Protein AF-A0A3S9N0N2-F1 (afdb_monomer_lite)

Structure (mmCIF, N/CA/C/O backbone):
data_AF-A0A3S9N0N2-F1
#
_entry.id   AF-A0A3S9N0N2-F1
#
loop_
_atom_site.group_PDB
_atom_site.id
_atom_site.type_symbol
_atom_site.label_atom_id
_atom_site.label_alt_id
_atom_site.label_comp_id
_atom_site.label_asym_id
_atom_site.label_entity_id
_atom_site.label_seq_id
_atom_site.pdbx_PDB_ins_code
_atom_site.Cartn_x
_atom_site.Cartn_y
_atom_site.Cartn_z
_atom_site.occupancy
_atom_site.B_iso_or_equiv
_atom_site.auth_seq_id
_atom_site.auth_comp_id
_atom_site.auth_asym_id
_atom_site.auth_atom_id
_atom_site.pdbx_PDB_model_num
ATOM 1 N N . MET A 1 1 ? -62.678 -12.961 3.824 1.00 51.50 1 MET A N 1
ATOM 2 C CA . MET A 1 1 ? -61.363 -13.609 3.576 1.00 51.50 1 MET A CA 1
ATOM 3 C C . MET A 1 1 ? -60.816 -13.358 2.156 1.00 51.50 1 MET A C 1
ATOM 5 O O . MET A 1 1 ? -60.332 -14.282 1.518 1.00 51.50 1 MET A O 1
ATOM 9 N N . LYS A 1 2 ? -60.869 -12.124 1.627 1.00 45.88 2 LYS A N 1
ATOM 10 C CA . LYS A 1 2 ? -60.278 -11.791 0.307 1.00 45.88 2 LYS A CA 1
ATOM 11 C C . LYS A 1 2 ? -59.250 -10.655 0.350 1.00 45.88 2 LYS A C 1
ATOM 13 O O . LYS A 1 2 ? -58.419 -10.588 -0.538 1.00 45.88 2 LYS A O 1
ATOM 18 N N . GLN A 1 3 ? -59.245 -9.834 1.404 1.00 47.69 3 GLN A N 1
ATOM 19 C CA . GLN A 1 3 ? -58.312 -8.705 1.526 1.00 47.69 3 GLN A CA 1
ATOM 20 C C . GLN A 1 3 ? -56.981 -9.045 2.214 1.00 47.69 3 GLN A C 1
ATOM 22 O O . GLN A 1 3 ? -56.010 -8.317 2.063 1.00 47.69 3 GLN A O 1
ATOM 27 N N . PHE A 1 4 ? -56.892 -10.189 2.900 1.00 46.22 4 PHE A N 1
ATOM 28 C CA . PHE A 1 4 ? -55.659 -10.613 3.579 1.00 46.22 4 PHE A CA 1
ATOM 29 C C . PHE A 1 4 ? -54.585 -11.163 2.624 1.00 46.22 4 PHE A C 1
ATOM 31 O O . PHE A 1 4 ? -53.412 -11.200 2.975 1.00 46.22 4 PHE A O 1
ATOM 38 N N . LYS A 1 5 ? -54.969 -11.582 1.408 1.00 46.25 5 LYS A N 1
ATOM 39 C CA . LYS A 1 5 ? -54.029 -12.144 0.424 1.00 46.25 5 LYS A CA 1
ATOM 40 C C . LYS A 1 5 ? -53.262 -11.076 -0.357 1.00 46.25 5 LYS A C 1
ATOM 42 O O . LYS A 1 5 ? -52.164 -11.356 -0.811 1.00 46.25 5 LYS A O 1
ATOM 47 N N . THR A 1 6 ? -53.802 -9.865 -0.479 1.00 50.53 6 THR A N 1
ATOM 48 C CA . THR A 1 6 ? -53.180 -8.803 -1.284 1.00 50.53 6 THR A CA 1
ATOM 49 C C . THR A 1 6 ? -52.078 -8.056 -0.526 1.00 50.53 6 THR A C 1
ATOM 51 O O . THR A 1 6 ? -51.135 -7.573 -1.139 1.00 50.53 6 THR A O 1
ATOM 54 N N . ILE A 1 7 ? -52.148 -8.003 0.810 1.00 49.84 7 ILE A N 1
ATOM 55 C CA . ILE A 1 7 ? -51.160 -7.288 1.640 1.00 49.84 7 ILE A CA 1
ATOM 56 C C . ILE A 1 7 ? -49.857 -8.099 1.784 1.00 49.84 7 ILE A C 1
ATOM 58 O O . ILE A 1 7 ? -48.772 -7.525 1.824 1.00 49.84 7 ILE A O 1
ATOM 62 N N . LEU A 1 8 ? -49.935 -9.435 1.770 1.00 45.34 8 LEU A N 1
ATOM 63 C CA . LEU A 1 8 ? -48.761 -10.306 1.905 1.00 45.34 8 LEU A CA 1
ATOM 64 C C . LEU A 1 8 ? -47.835 -10.262 0.672 1.00 45.34 8 LEU A C 1
ATOM 66 O O . LEU A 1 8 ? -46.626 -10.427 0.798 1.00 45.34 8 LEU A O 1
ATOM 70 N N . SER A 1 9 ? -48.381 -9.984 -0.515 1.00 48.16 9 SER A N 1
ATOM 71 C CA . SER A 1 9 ? -47.609 -9.913 -1.763 1.00 48.16 9 SER A CA 1
ATOM 72 C C . SER A 1 9 ? -46.782 -8.629 -1.904 1.00 48.16 9 SER A C 1
ATOM 74 O O . SER A 1 9 ? -45.783 -8.631 -2.615 1.00 48.16 9 SER A O 1
ATOM 76 N N . ILE A 1 10 ? -47.158 -7.547 -1.212 1.00 49.22 10 ILE A N 1
ATOM 77 C CA . ILE A 1 10 ? -46.449 -6.256 -1.283 1.00 49.22 10 ILE A CA 1
ATOM 78 C C . ILE A 1 10 ? -45.216 -6.247 -0.362 1.00 49.22 10 ILE A C 1
ATOM 80 O O . ILE A 1 10 ? -44.211 -5.623 -0.685 1.00 49.22 10 ILE A O 1
ATOM 84 N N . ILE A 1 11 ? -45.239 -7.004 0.741 1.00 48.78 11 ILE A N 1
ATOM 85 C CA . ILE A 1 11 ? -44.112 -7.079 1.688 1.00 48.78 11 ILE A CA 1
ATOM 86 C C . ILE A 1 11 ? -42.951 -7.924 1.128 1.00 48.78 11 ILE A C 1
ATOM 88 O O . ILE A 1 11 ? -41.790 -7.625 1.389 1.00 48.78 11 ILE A O 1
ATOM 92 N N . ILE A 1 12 ? -43.233 -8.930 0.293 1.00 49.41 12 ILE A N 1
ATOM 93 C CA . ILE A 1 12 ? -42.196 -9.796 -0.301 1.00 49.41 12 ILE A CA 1
ATOM 94 C C . ILE A 1 12 ? -41.454 -9.090 -1.453 1.00 49.41 12 ILE A C 1
ATOM 96 O O . ILE A 1 12 ? -40.263 -9.319 -1.644 1.00 49.41 12 ILE A O 1
ATOM 100 N N . ALA A 1 13 ? -42.105 -8.168 -2.169 1.00 47.50 13 ALA A N 1
ATOM 101 C CA . ALA A 1 13 ? -41.458 -7.378 -3.222 1.00 47.50 13 ALA A CA 1
ATOM 102 C C . ALA A 1 13 ? -40.517 -6.282 -2.676 1.00 47.50 13 ALA A C 1
ATOM 104 O O . ALA A 1 13 ? -39.614 -5.844 -3.383 1.00 47.50 13 ALA A O 1
ATOM 105 N N . ALA A 1 14 ? -40.688 -5.865 -1.416 1.00 46.81 14 ALA A N 1
ATOM 106 C CA . ALA A 1 14 ? -39.824 -4.870 -0.775 1.00 46.81 14 ALA A CA 1
ATOM 107 C C . ALA A 1 14 ? -38.505 -5.458 -0.229 1.00 46.81 14 ALA A C 1
ATOM 109 O O . ALA A 1 14 ? -37.566 -4.710 0.022 1.00 46.81 14 ALA A O 1
ATOM 110 N N . LEU A 1 15 ? -38.411 -6.785 -0.072 1.00 49.88 15 LEU A N 1
ATOM 111 C CA . LEU A 1 15 ? -37.213 -7.469 0.439 1.00 49.88 15 LEU A CA 1
ATOM 112 C C . LEU A 1 15 ? -36.212 -7.870 -0.658 1.00 49.88 15 LEU A C 1
ATOM 114 O O . LEU A 1 15 ? -35.109 -8.301 -0.343 1.00 49.88 15 LEU A O 1
ATOM 118 N N . ALA A 1 16 ? -36.566 -7.720 -1.938 1.00 48.06 16 ALA A N 1
ATOM 119 C CA . ALA A 1 16 ? -35.717 -8.132 -3.060 1.00 48.06 16 ALA A CA 1
ATOM 120 C C . ALA A 1 16 ? -34.780 -7.026 -3.593 1.00 48.06 16 ALA A C 1
ATOM 122 O O . ALA A 1 16 ? -34.049 -7.264 -4.548 1.00 48.06 16 ALA A O 1
ATOM 123 N N . LEU A 1 17 ? -34.792 -5.820 -3.007 1.00 45.78 17 LEU A N 1
ATOM 124 C CA . LEU A 1 17 ? -34.018 -4.669 -3.505 1.00 45.78 17 LEU A CA 1
ATOM 125 C C . LEU A 1 17 ? -32.763 -4.332 -2.686 1.00 45.78 17 LEU A C 1
ATOM 127 O O . LEU A 1 17 ? -32.103 -3.341 -2.979 1.00 45.78 17 LEU A O 1
ATOM 131 N N . THR A 1 18 ? -32.378 -5.152 -1.707 1.00 49.84 18 THR A N 1
ATOM 132 C CA . THR A 1 18 ? -31.094 -4.994 -1.001 1.00 49.84 18 THR A CA 1
ATOM 133 C C . THR A 1 18 ? -30.046 -5.968 -1.535 1.00 49.84 18 THR A C 1
ATOM 135 O O . THR A 1 18 ? -29.371 -6.644 -0.765 1.00 49.84 18 THR A O 1
ATOM 138 N N . SER A 1 19 ? -29.903 -6.066 -2.858 1.00 42.06 19 SER A N 1
ATOM 139 C CA . SER A 1 19 ? -28.628 -6.505 -3.430 1.00 42.06 19 SER A CA 1
ATOM 140 C C . SER A 1 19 ? -27.698 -5.298 -3.364 1.00 42.06 19 SER A C 1
ATOM 142 O O . SER A 1 19 ? -27.560 -4.562 -4.338 1.00 42.06 19 SER A O 1
ATOM 144 N N . CYS A 1 20 ? -27.163 -5.016 -2.172 1.00 55.50 20 CYS A N 1
ATOM 145 C CA . CYS A 1 20 ? -26.032 -4.105 -2.055 1.00 55.50 20 CYS A CA 1
ATOM 146 C C . CYS A 1 20 ? -24.902 -4.705 -2.889 1.00 55.50 20 CYS A C 1
ATOM 148 O O . CYS A 1 20 ? -24.467 -5.825 -2.635 1.00 55.50 20 CYS A O 1
ATOM 150 N N . ASP A 1 21 ? -2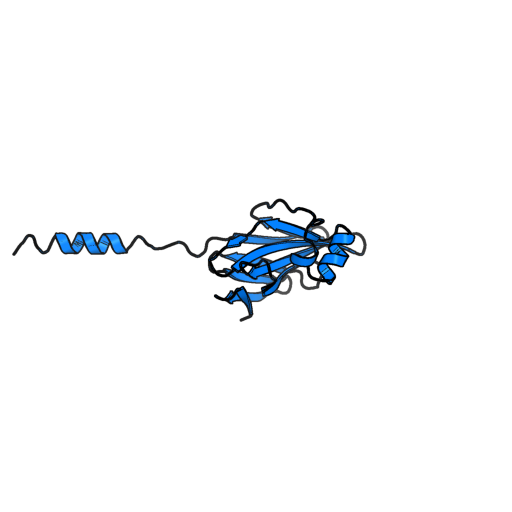4.511 -3.973 -3.923 1.00 53.09 21 ASP A N 1
ATOM 151 C CA . ASP A 1 21 ? -23.412 -4.283 -4.825 1.00 53.09 21 ASP A CA 1
ATOM 152 C C . ASP A 1 21 ? -22.100 -4.162 -4.026 1.00 53.09 21 ASP A C 1
ATOM 154 O O . ASP A 1 21 ? -21.475 -3.101 -3.960 1.00 53.09 21 ASP A O 1
ATOM 158 N N . ASN A 1 22 ? -21.768 -5.218 -3.280 1.00 56.78 22 ASN A N 1
ATOM 159 C CA . ASN A 1 22 ? -20.636 -5.266 -2.350 1.00 56.78 22 ASN A CA 1
ATOM 160 C C . ASN A 1 22 ? -19.271 -5.397 -3.061 1.00 56.78 22 ASN A C 1
ATOM 162 O O . ASN A 1 22 ? -18.227 -5.258 -2.423 1.00 56.78 22 ASN A O 1
ATOM 166 N N . ASP A 1 23 ? -19.265 -5.527 -4.390 1.00 70.44 23 ASP A N 1
ATOM 167 C CA . ASP A 1 23 ? -18.060 -5.669 -5.220 1.00 70.44 23 ASP A CA 1
ATOM 168 C C . ASP A 1 23 ? -17.490 -4.331 -5.720 1.00 70.44 23 ASP A C 1
ATOM 170 O O . ASP A 1 23 ? -16.689 -4.269 -6.661 1.00 70.44 23 ASP A O 1
ATOM 174 N N . ARG A 1 24 ? -17.873 -3.208 -5.105 1.00 91.19 24 ARG A N 1
ATOM 175 C CA . ARG A 1 24 ? -17.352 -1.902 -5.512 1.00 91.19 24 ARG A CA 1
ATOM 176 C C . ARG A 1 24 ? -15.837 -1.835 -5.282 1.00 91.19 24 ARG A C 1
ATOM 178 O O . ARG A 1 24 ? -15.350 -1.888 -4.156 1.00 91.19 24 ARG A O 1
ATOM 185 N N . VAL A 1 25 ? -15.085 -1.587 -6.351 1.00 94.50 25 VAL A N 1
ATOM 186 C CA . VAL A 1 25 ? -13.635 -1.347 -6.279 1.00 94.50 25 VAL A CA 1
ATOM 187 C C . VAL A 1 25 ? -13.341 -0.039 -5.532 1.00 94.50 25 VAL A C 1
ATOM 189 O O . VAL A 1 25 ? -13.818 1.034 -5.916 1.00 94.50 25 VAL A O 1
ATOM 192 N N . LEU A 1 26 ? -12.536 -0.124 -4.470 1.00 94.94 26 LEU A N 1
ATOM 193 C CA . LEU A 1 26 ? -12.037 1.022 -3.704 1.00 94.94 26 LEU A CA 1
ATOM 194 C C . LEU A 1 26 ? -10.751 1.588 -4.306 1.00 94.94 26 LEU A C 1
ATOM 196 O O . LEU A 1 26 ? -10.581 2.806 -4.370 1.00 94.94 26 LEU A O 1
ATOM 200 N N . PHE A 1 27 ? -9.844 0.707 -4.726 1.00 96.75 27 PHE A N 1
ATOM 201 C CA . PHE A 1 27 ? -8.587 1.087 -5.358 1.00 96.75 27 PHE A CA 1
ATOM 202 C C . PHE A 1 27 ? -8.054 -0.059 -6.212 1.00 96.75 27 PHE A C 1
ATOM 204 O O . PHE A 1 27 ? -8.160 -1.223 -5.832 1.00 96.75 27 PHE A O 1
ATOM 211 N N . LYS A 1 28 ? -7.463 0.262 -7.358 1.00 96.44 28 LYS A N 1
ATOM 212 C CA . LYS A 1 28 ? -6.858 -0.718 -8.256 1.00 96.44 28 LYS A CA 1
ATOM 213 C C . LYS A 1 28 ? -5.579 -0.166 -8.860 1.00 96.44 28 LYS A C 1
ATOM 215 O O . LYS A 1 28 ? -5.547 0.997 -9.260 1.00 96.44 28 LYS A O 1
ATOM 220 N N . THR A 1 29 ? -4.571 -1.018 -8.987 1.00 95.81 29 THR A N 1
ATOM 221 C CA . THR A 1 29 ? -3.403 -0.790 -9.834 1.00 95.81 29 THR A CA 1
ATOM 222 C C . THR A 1 29 ? -3.431 -1.709 -11.055 1.00 95.81 29 THR A C 1
ATOM 224 O O . THR A 1 29 ? -4.044 -2.775 -11.031 1.00 95.81 29 THR A O 1
ATOM 227 N N . ASN A 1 30 ? -2.796 -1.285 -12.144 1.00 94.00 30 ASN A N 1
ATOM 228 C CA . ASN A 1 30 ? -2.523 -2.107 -13.319 1.00 94.00 30 ASN A CA 1
ATOM 229 C C . ASN A 1 30 ? -1.040 -1.982 -13.672 1.00 94.00 30 ASN A C 1
ATOM 231 O O . ASN A 1 30 ? -0.429 -0.945 -13.409 1.00 94.00 30 ASN A O 1
ATOM 235 N N . LEU A 1 31 ? -0.486 -3.029 -14.278 1.00 91.50 31 LEU A N 1
ATOM 236 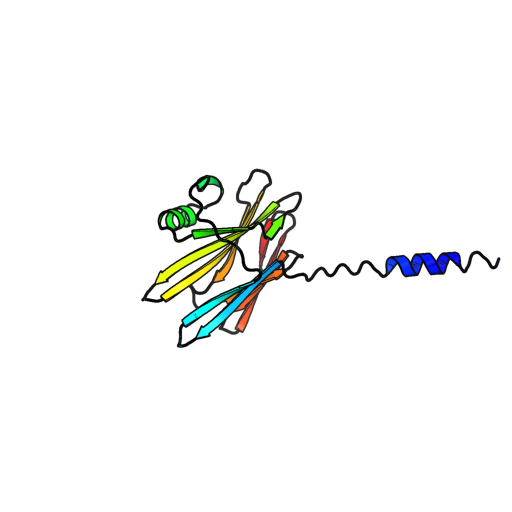C CA . LEU A 1 31 ? 0.855 -3.002 -14.849 1.00 91.50 31 LEU A CA 1
ATOM 237 C C . LEU A 1 31 ? 0.768 -2.600 -16.320 1.00 91.50 31 LEU A C 1
ATOM 239 O O . LEU A 1 31 ? -0.058 -3.126 -17.066 1.00 91.50 31 LEU A O 1
ATOM 243 N N . GLU A 1 32 ? 1.631 -1.681 -16.729 1.00 87.31 32 GLU A N 1
ATOM 244 C CA . GLU A 1 32 ? 1.813 -1.292 -18.124 1.00 87.31 32 GLU A CA 1
ATOM 245 C C . GLU A 1 32 ? 3.273 -1.509 -18.507 1.00 87.31 32 GLU A C 1
ATOM 247 O O . GLU A 1 32 ? 4.163 -0.797 -18.037 1.00 87.31 32 GLU A O 1
ATOM 252 N N . THR A 1 33 ? 3.523 -2.497 -19.362 1.00 80.12 33 THR A N 1
ATOM 253 C CA . THR A 1 33 ? 4.870 -2.813 -19.838 1.00 80.12 33 THR A CA 1
ATOM 254 C C . THR A 1 33 ? 5.109 -2.129 -21.181 1.00 80.12 33 THR A C 1
ATOM 256 O O . THR A 1 33 ? 4.490 -2.490 -22.179 1.00 80.12 33 THR A O 1
ATOM 259 N N . ASN A 1 34 ? 6.029 -1.163 -21.223 1.00 77.00 34 ASN A N 1
ATOM 260 C CA . ASN A 1 34 ? 6.505 -0.532 -22.459 1.00 77.00 34 ASN A CA 1
ATOM 261 C C . ASN A 1 34 ? 8.032 -0.630 -22.521 1.00 77.00 34 ASN A C 1
ATOM 263 O O . ASN A 1 34 ? 8.705 -0.281 -21.554 1.00 77.00 34 ASN A O 1
ATOM 267 N N . ASP A 1 35 ? 8.585 -1.100 -23.643 1.00 67.44 35 ASP A N 1
ATOM 268 C CA . ASP A 1 35 ? 10.034 -1.145 -23.909 1.00 67.44 35 ASP A CA 1
ATOM 269 C C . ASP A 1 35 ? 10.881 -1.717 -22.747 1.00 67.44 35 ASP A C 1
ATOM 271 O O . ASP A 1 35 ? 11.892 -1.138 -22.353 1.00 67.44 35 ASP A O 1
ATOM 275 N N . GLN A 1 36 ? 10.456 -2.857 -22.179 1.00 63.56 36 GLN A N 1
ATOM 276 C CA . GLN A 1 36 ? 11.084 -3.533 -21.022 1.00 63.56 36 GLN A CA 1
ATOM 277 C C . GLN A 1 36 ? 11.001 -2.778 -19.681 1.00 63.56 36 GLN A C 1
ATOM 279 O O . GLN A 1 36 ? 11.689 -3.136 -18.726 1.00 63.56 36 GLN A O 1
ATOM 284 N N . LYS A 1 37 ? 10.153 -1.752 -19.574 1.00 72.56 37 LYS A N 1
ATOM 285 C CA . LYS A 1 37 ? 9.859 -1.060 -18.315 1.00 72.56 37 LYS A CA 1
ATOM 286 C C . LYS A 1 37 ? 8.422 -1.347 -17.896 1.00 72.56 37 LYS A C 1
ATOM 288 O O . LYS A 1 37 ? 7.491 -0.980 -18.611 1.00 72.56 37 LYS A O 1
ATOM 293 N N . THR A 1 38 ? 8.254 -1.972 -16.735 1.00 79.44 38 THR A N 1
ATOM 294 C CA . THR A 1 38 ? 6.943 -2.157 -16.103 1.00 79.44 38 THR A CA 1
ATOM 295 C C . THR A 1 38 ? 6.623 -0.928 -15.252 1.00 79.44 38 THR A C 1
ATOM 297 O O . THR A 1 38 ? 7.258 -0.677 -14.227 1.00 79.44 38 THR A O 1
ATOM 300 N N . ASN A 1 39 ? 5.638 -0.150 -15.695 1.00 82.44 39 ASN A N 1
ATOM 301 C CA . ASN A 1 39 ? 5.047 0.956 -14.946 1.00 82.44 39 ASN A CA 1
ATOM 302 C C . ASN A 1 39 ? 3.783 0.497 -14.210 1.00 82.44 39 ASN A C 1
ATOM 304 O O . ASN A 1 39 ? 3.170 -0.503 -14.580 1.00 82.44 39 ASN A O 1
ATOM 308 N N . ILE A 1 40 ? 3.368 1.260 -13.195 1.00 87.00 40 ILE A N 1
ATOM 309 C CA . ILE A 1 40 ? 2.064 1.093 -12.544 1.00 87.00 40 ILE A CA 1
ATOM 310 C C . ILE A 1 40 ? 1.161 2.285 -12.862 1.00 87.00 40 ILE A C 1
ATOM 312 O O . ILE A 1 40 ? 1.532 3.434 -12.618 1.00 87.00 40 ILE A O 1
ATOM 316 N N . THR A 1 41 ? -0.057 2.002 -13.322 1.00 90.69 41 THR A N 1
ATOM 317 C CA . THR A 1 41 ? -1.173 2.958 -13.333 1.00 90.69 41 THR A CA 1
ATOM 318 C C . THR A 1 41 ? -2.193 2.594 -12.265 1.00 90.69 41 THR A C 1
ATOM 320 O O . THR A 1 41 ? -2.250 1.452 -11.812 1.00 90.69 41 THR A O 1
ATOM 323 N N . TYR A 1 42 ? -2.983 3.563 -11.799 1.00 91.75 42 TYR A N 1
ATOM 324 C CA . TYR A 1 42 ? -3.922 3.336 -10.701 1.00 91.75 42 TYR A CA 1
ATOM 325 C C . TYR A 1 42 ? -5.214 4.144 -10.816 1.00 91.75 42 TYR A C 1
ATOM 327 O O . TYR A 1 42 ? -5.263 5.194 -11.456 1.00 91.75 42 TYR A O 1
ATOM 335 N N . SER A 1 43 ? -6.270 3.633 -10.182 1.00 90.50 43 SER A N 1
ATOM 336 C CA . SER A 1 43 ? -7.602 4.239 -10.140 1.00 90.50 43 SER A CA 1
ATOM 337 C C . SER A 1 43 ? -8.285 3.998 -8.781 1.00 90.50 43 SER A C 1
ATOM 339 O O . SER A 1 43 ? -8.174 2.892 -8.246 1.00 90.50 43 SER A O 1
ATOM 341 N N . PRO A 1 44 ? -9.030 4.979 -8.232 1.00 88.12 44 PRO A N 1
ATOM 342 C CA . PRO A 1 44 ? -9.150 6.353 -8.726 1.00 88.12 44 PRO A CA 1
ATOM 343 C C . PRO A 1 44 ? -7.817 7.110 -8.634 1.00 88.12 44 PRO A C 1
ATOM 345 O O . PRO A 1 44 ? -6.907 6.700 -7.916 1.00 88.12 44 PRO A O 1
ATOM 348 N N . ASN A 1 45 ? -7.699 8.222 -9.363 1.00 83.56 45 ASN A N 1
ATOM 349 C CA . ASN A 1 45 ? -6.532 9.089 -9.229 1.00 83.56 45 ASN A CA 1
ATOM 350 C C . ASN A 1 45 ? -6.526 9.707 -7.820 1.00 83.56 45 ASN A C 1
ATOM 352 O O . ASN A 1 45 ? -7.476 10.394 -7.438 1.00 83.56 45 ASN A O 1
ATOM 356 N N . LEU A 1 46 ? -5.484 9.423 -7.039 1.00 81.69 46 LEU A N 1
ATOM 357 C CA . LEU A 1 46 ? -5.320 9.908 -5.674 1.00 81.69 46 LEU A CA 1
ATOM 358 C C . LEU A 1 46 ? -4.197 10.937 -5.622 1.00 81.69 46 LEU A C 1
ATOM 360 O O . LEU A 1 46 ? -3.128 10.732 -6.189 1.00 81.69 46 LEU A O 1
ATOM 364 N N . ASN A 1 47 ? -4.420 12.011 -4.868 1.00 80.94 47 ASN A N 1
ATOM 365 C CA . ASN A 1 47 ? -3.347 12.927 -4.515 1.00 80.94 47 ASN A CA 1
ATOM 366 C C . ASN A 1 47 ? -2.500 12.290 -3.412 1.00 80.94 47 ASN A C 1
ATOM 368 O O . ASN A 1 47 ? -3.020 11.920 -2.356 1.00 80.94 47 ASN A O 1
ATOM 372 N N . PHE A 1 48 ? -1.202 12.167 -3.673 1.00 81.62 48 PHE A N 1
ATOM 373 C CA . PHE A 1 48 ? -0.224 11.693 -2.706 1.00 81.62 48 PHE A CA 1
ATOM 374 C C . PHE A 1 48 ? 0.535 12.883 -2.124 1.00 81.62 48 PHE A C 1
ATOM 376 O O . PHE A 1 48 ? 1.068 13.714 -2.857 1.00 81.62 48 PHE A O 1
ATOM 383 N N . GLU A 1 49 ? 0.585 12.958 -0.798 1.00 82.62 49 GLU A N 1
ATOM 384 C CA . GLU A 1 49 ? 1.249 14.035 -0.065 1.00 82.62 49 GLU A CA 1
ATOM 385 C C . GLU A 1 49 ? 2.482 13.497 0.663 1.00 82.62 49 GLU A C 1
ATOM 387 O O . GLU A 1 49 ? 2.427 12.446 1.311 1.00 82.62 49 GLU A O 1
ATOM 392 N N . PHE A 1 50 ? 3.594 14.231 0.598 1.00 72.50 50 PHE A N 1
ATOM 393 C CA . PHE A 1 50 ? 4.775 13.918 1.398 1.00 72.50 50 PHE A CA 1
ATOM 394 C C . PHE A 1 50 ? 4.473 14.108 2.884 1.00 72.50 50 PHE A C 1
ATOM 396 O O . PHE A 1 50 ? 3.983 15.152 3.314 1.00 72.50 50 PHE A O 1
ATOM 403 N N . VAL A 1 51 ? 4.773 13.087 3.684 1.00 64.94 51 VAL A N 1
ATOM 404 C CA . VAL A 1 51 ? 4.526 13.118 5.128 1.00 64.94 51 VAL A CA 1
ATOM 405 C C . VAL A 1 51 ? 5.769 13.651 5.830 1.00 64.94 51 VAL A C 1
ATOM 407 O O . VAL A 1 51 ? 6.703 12.899 6.090 1.00 64.94 51 VAL A O 1
ATOM 410 N N . VAL A 1 52 ? 5.775 14.949 6.135 1.00 59.72 52 VAL A N 1
ATOM 411 C CA . VAL A 1 52 ? 6.815 15.579 6.971 1.00 59.72 52 VAL A CA 1
ATOM 412 C C . VAL A 1 52 ? 6.350 15.654 8.431 1.00 59.72 52 VAL A C 1
ATOM 414 O O . VAL A 1 52 ? 7.069 15.235 9.336 1.00 59.72 52 VAL A O 1
ATOM 417 N N . ASP A 1 53 ? 5.106 16.083 8.661 1.00 53.09 53 ASP A N 1
ATOM 418 C CA . ASP A 1 53 ? 4.512 16.174 9.998 1.00 53.09 53 ASP A CA 1
ATOM 419 C C . ASP A 1 53 ? 3.856 14.854 10.437 1.00 53.09 53 ASP A C 1
ATOM 421 O O . ASP A 1 53 ? 3.179 14.176 9.662 1.00 53.09 53 ASP A O 1
ATOM 425 N N . SER A 1 54 ? 4.020 14.491 11.716 1.00 59.94 54 SER A N 1
ATOM 426 C CA . SER A 1 54 ? 3.510 13.236 12.316 1.00 59.94 54 SER A CA 1
ATOM 427 C C . SER A 1 54 ? 4.040 11.946 11.671 1.00 59.94 54 SER A C 1
ATOM 429 O O . SER A 1 54 ? 3.434 10.879 11.811 1.00 59.94 54 SER A O 1
ATOM 431 N N . ALA A 1 55 ? 5.192 12.027 11.000 1.00 63.66 55 ALA A N 1
ATOM 432 C CA . ALA A 1 55 ? 5.856 10.895 10.361 1.00 63.66 55 ALA A CA 1
ATOM 433 C C . ALA A 1 55 ? 6.071 9.720 11.332 1.00 63.66 55 ALA A C 1
ATOM 435 O O . ALA A 1 55 ? 5.795 8.584 10.975 1.00 63.66 55 ALA A O 1
ATOM 436 N N . SER A 1 56 ? 6.429 9.986 12.592 1.00 64.38 56 SER A N 1
ATOM 437 C CA . SER A 1 56 ? 6.619 8.950 13.622 1.00 64.38 56 SER A CA 1
ATOM 438 C C . SER A 1 56 ? 5.352 8.176 14.013 1.00 64.38 56 SER A C 1
ATOM 440 O O . SER A 1 56 ? 5.459 7.110 14.611 1.00 64.38 56 SER A O 1
ATOM 442 N N . VAL A 1 57 ? 4.159 8.702 13.713 1.00 67.00 57 VAL A N 1
ATOM 443 C CA . VAL A 1 57 ? 2.870 8.043 13.997 1.00 67.00 57 VAL A CA 1
ATOM 444 C C . VAL A 1 57 ? 2.362 7.279 12.772 1.00 67.00 57 VAL A C 1
ATOM 446 O O . VAL A 1 57 ? 1.688 6.260 12.900 1.00 67.00 57 VAL A O 1
ATOM 449 N N . LEU A 1 58 ? 2.662 7.781 11.572 1.00 66.31 58 LEU A N 1
ATOM 450 C CA . LEU A 1 58 ? 2.119 7.265 10.313 1.00 66.31 58 LEU A CA 1
ATOM 451 C C . LEU A 1 58 ? 3.051 6.287 9.593 1.00 66.31 58 LEU A C 1
ATOM 453 O O . LEU A 1 58 ? 2.578 5.464 8.802 1.00 66.31 58 LEU A O 1
ATOM 457 N N . LEU A 1 59 ? 4.353 6.412 9.833 1.00 73.44 59 LEU A N 1
ATOM 458 C CA . LEU A 1 59 ? 5.407 5.698 9.133 1.00 73.44 59 LEU A CA 1
ATOM 459 C C . LEU A 1 59 ? 6.107 4.746 10.097 1.00 73.44 59 LEU A C 1
ATOM 461 O O . LEU A 1 59 ? 6.350 5.080 11.258 1.00 73.44 59 LEU A O 1
ATOM 465 N N . ASP A 1 60 ? 6.450 3.563 9.600 1.00 74.19 60 ASP A N 1
ATOM 466 C CA . ASP A 1 60 ? 7.434 2.728 10.276 1.00 74.19 60 ASP A CA 1
ATOM 467 C C . ASP A 1 60 ? 8.857 3.295 10.068 1.00 74.19 60 ASP A C 1
ATOM 469 O O . ASP A 1 60 ? 9.068 4.298 9.384 1.00 74.19 60 ASP A O 1
ATOM 473 N N . ASN A 1 61 ? 9.860 2.673 10.691 1.00 75.25 61 ASN A N 1
ATOM 474 C CA . ASN A 1 61 ? 11.241 3.160 10.622 1.00 75.25 61 ASN A CA 1
ATOM 475 C C . ASN A 1 61 ? 11.833 3.132 9.203 1.00 75.25 61 ASN A C 1
ATOM 477 O O . ASN A 1 61 ? 12.745 3.908 8.915 1.00 75.25 61 ASN A O 1
ATOM 481 N N . GLU A 1 62 ? 11.382 2.219 8.344 1.00 74.81 62 GLU A N 1
ATOM 482 C CA . GLU A 1 62 ? 11.849 2.126 6.961 1.00 74.81 62 GLU A CA 1
ATOM 483 C C . GLU A 1 62 ? 11.198 3.220 6.118 1.00 74.81 62 GLU A C 1
ATOM 485 O O . GLU A 1 62 ? 11.888 3.993 5.452 1.00 74.81 62 GLU A O 1
ATOM 490 N N . ASP A 1 63 ? 9.886 3.375 6.250 1.00 62.50 63 ASP A N 1
ATOM 491 C CA . ASP A 1 63 ? 9.125 4.427 5.599 1.00 62.50 63 ASP A CA 1
ATOM 492 C C . ASP A 1 63 ? 9.583 5.815 6.042 1.00 62.50 63 ASP A C 1
ATOM 494 O O . ASP A 1 63 ? 9.599 6.723 5.222 1.00 62.50 63 ASP A O 1
ATOM 498 N N . LEU A 1 64 ? 9.995 6.000 7.300 1.00 68.62 64 LEU A N 1
ATOM 499 C CA . LEU A 1 64 ? 10.570 7.257 7.776 1.00 68.62 64 LEU A CA 1
ATOM 500 C C . LEU A 1 64 ? 11.897 7.561 7.071 1.00 68.62 64 LEU A C 1
ATOM 502 O O . LEU A 1 64 ? 12.123 8.695 6.657 1.00 68.62 64 LEU A O 1
ATOM 506 N N . LYS A 1 65 ? 12.767 6.559 6.889 1.00 70.56 65 LYS A N 1
ATOM 507 C CA . LYS A 1 65 ? 14.021 6.731 6.135 1.00 70.56 65 LYS A CA 1
ATOM 508 C C . LYS A 1 65 ? 13.747 7.088 4.675 1.00 70.56 65 LYS A C 1
ATOM 510 O O . LYS A 1 65 ? 14.408 7.980 4.149 1.00 70.56 65 LYS A O 1
ATOM 515 N N . ASN A 1 66 ? 12.767 6.439 4.055 1.00 66.06 66 ASN A N 1
ATOM 516 C CA . ASN A 1 66 ? 12.382 6.696 2.667 1.00 66.06 66 ASN A CA 1
ATOM 517 C C . ASN A 1 66 ? 11.658 8.050 2.530 1.00 66.06 66 ASN A C 1
ATOM 519 O O . ASN A 1 66 ? 11.937 8.824 1.621 1.00 66.06 66 ASN A O 1
ATOM 523 N N . ALA A 1 67 ? 10.804 8.428 3.481 1.00 61.94 67 ALA A N 1
ATOM 524 C CA . ALA A 1 67 ? 10.154 9.738 3.513 1.00 61.94 67 ALA A CA 1
ATOM 525 C C . ALA A 1 67 ? 11.165 10.880 3.688 1.00 61.94 67 ALA A C 1
ATOM 527 O O . ALA A 1 67 ? 11.047 11.898 3.012 1.00 61.94 67 ALA A O 1
ATOM 528 N N . LEU A 1 68 ? 12.208 10.697 4.508 1.00 61.19 68 LEU A N 1
ATOM 529 C CA . LEU A 1 68 ? 13.319 11.653 4.619 1.00 61.19 68 LEU A CA 1
ATOM 530 C C . LEU A 1 68 ? 14.110 11.807 3.309 1.00 61.19 68 LEU A C 1
ATOM 532 O O . LEU A 1 68 ? 14.752 12.834 3.103 1.00 61.19 68 LEU A O 1
ATOM 536 N N . ARG A 1 69 ? 14.050 10.811 2.419 1.00 65.88 69 ARG A N 1
ATOM 537 C CA . ARG A 1 69 ? 14.598 10.873 1.055 1.00 65.88 69 ARG A CA 1
ATOM 538 C C . ARG A 1 69 ? 13.600 11.416 0.028 1.00 65.88 69 ARG A C 1
ATOM 540 O O . ARG A 1 69 ? 13.956 11.561 -1.134 1.00 65.88 69 ARG A O 1
ATOM 547 N N . GLY A 1 70 ? 12.373 11.741 0.444 1.00 60.62 70 GLY A N 1
ATOM 548 C CA . GLY A 1 70 ? 11.299 12.159 -0.457 1.00 60.62 70 GLY A CA 1
ATOM 549 C C . GLY A 1 70 ? 10.770 11.019 -1.328 1.00 60.62 70 GLY A C 1
ATOM 550 O O . GLY A 1 70 ? 10.278 11.262 -2.423 1.00 60.62 70 GLY A O 1
ATOM 551 N N . GLU A 1 71 ? 10.891 9.776 -0.868 1.00 75.94 71 GLU A N 1
ATOM 552 C CA . GLU A 1 71 ? 10.545 8.581 -1.644 1.00 75.94 71 GLU A CA 1
ATOM 553 C C . GLU A 1 71 ? 9.163 8.034 -1.269 1.00 75.94 71 GLU A C 1
ATOM 555 O O . GLU A 1 71 ? 8.538 7.379 -2.094 1.00 75.94 71 GLU A O 1
ATOM 560 N N . THR A 1 72 ? 8.642 8.337 -0.071 1.00 81.81 72 THR A N 1
ATOM 561 C CA . THR A 1 72 ? 7.323 7.867 0.395 1.00 81.81 72 THR A CA 1
ATOM 562 C C . THR A 1 72 ? 6.314 9.006 0.503 1.00 81.81 72 THR A C 1
ATOM 564 O O . THR A 1 72 ? 6.528 9.988 1.218 1.00 81.81 72 THR A O 1
ATOM 567 N N . ALA A 1 73 ? 5.165 8.830 -0.144 1.00 84.75 73 ALA A N 1
ATOM 568 C CA . ALA A 1 73 ? 4.022 9.724 -0.075 1.00 84.75 73 ALA A CA 1
ATOM 569 C C . ALA A 1 73 ? 2.762 8.970 0.380 1.00 84.75 73 ALA A C 1
ATOM 571 O O . ALA A 1 73 ? 2.579 7.778 0.127 1.00 84.75 73 ALA A O 1
ATOM 572 N N . LYS A 1 74 ? 1.876 9.669 1.085 1.00 87.31 74 LYS A N 1
ATOM 573 C CA . LYS A 1 74 ? 0.645 9.118 1.661 1.00 87.31 74 LYS A CA 1
ATOM 574 C C . LYS A 1 74 ? -0.546 9.537 0.812 1.00 87.31 74 LYS A C 1
ATOM 576 O O . LYS A 1 74 ? -0.730 10.723 0.551 1.00 87.31 74 LYS A O 1
ATOM 581 N N . GLY A 1 75 ? -1.362 8.567 0.427 1.00 87.25 75 GLY A N 1
ATOM 582 C CA . GLY A 1 75 ? -2.633 8.788 -0.248 1.00 87.25 75 GLY A CA 1
ATOM 583 C C . GLY A 1 75 ? -3.793 9.042 0.720 1.00 87.25 75 GLY A C 1
ATOM 584 O O . GLY A 1 75 ? -3.634 9.217 1.933 1.00 87.25 75 GLY A O 1
ATOM 585 N N . GLY A 1 76 ? -5.001 9.040 0.162 1.00 87.50 76 GLY A N 1
ATOM 586 C CA . GLY A 1 76 ? -6.242 9.174 0.920 1.00 87.50 76 GLY A CA 1
ATOM 587 C C . GLY A 1 76 ? -6.560 7.975 1.823 1.00 87.50 76 GLY A C 1
ATOM 588 O O . GLY A 1 76 ? -5.908 6.930 1.802 1.00 87.50 76 GLY A O 1
ATOM 589 N N . THR A 1 77 ? -7.615 8.133 2.625 1.00 93.31 77 THR A N 1
ATOM 590 C CA . THR A 1 77 ? -8.235 7.006 3.339 1.00 93.31 77 THR A CA 1
ATOM 591 C C . THR A 1 77 ? -9.137 6.263 2.361 1.00 93.31 77 THR A C 1
ATOM 593 O O . THR A 1 77 ? -10.071 6.861 1.835 1.00 93.31 77 THR A O 1
ATOM 596 N N . LEU A 1 78 ? -8.846 4.986 2.113 1.00 94.50 78 LEU A N 1
ATOM 597 C CA . LEU A 1 78 ? -9.617 4.145 1.190 1.00 94.50 78 LEU A CA 1
ATOM 598 C C . LEU A 1 78 ? -10.861 3.559 1.858 1.00 94.50 78 LEU A C 1
ATOM 600 O O . LEU A 1 78 ? -11.893 3.387 1.219 1.00 94.50 78 LEU A O 1
ATOM 604 N N . TYR A 1 79 ? -10.760 3.272 3.156 1.00 96.06 79 TYR A N 1
ATOM 605 C CA . TYR A 1 79 ? -11.833 2.684 3.946 1.00 96.06 79 TYR A CA 1
ATOM 606 C C . TYR A 1 79 ? -11.775 3.170 5.392 1.00 96.06 79 TYR A C 1
ATOM 608 O O . TYR A 1 79 ? -10.694 3.420 5.933 1.00 96.06 79 TYR A O 1
ATOM 616 N N . LYS A 1 80 ? -12.938 3.275 6.036 1.00 96.25 80 LYS A N 1
ATOM 617 C CA . LYS A 1 80 ? -13.060 3.632 7.449 1.00 96.25 80 LYS A CA 1
ATOM 618 C C . LYS A 1 80 ? -14.250 2.917 8.079 1.00 96.25 80 LYS A C 1
ATOM 620 O O . LYS A 1 80 ? -15.367 3.037 7.589 1.00 96.25 80 LYS A O 1
ATOM 625 N N . SER A 1 81 ? -14.001 2.259 9.204 1.00 94.81 81 SER A N 1
ATOM 626 C CA . SER A 1 81 ? -15.010 1.667 10.080 1.00 94.81 81 SER A CA 1
ATOM 627 C C . SER A 1 81 ? -14.934 2.265 11.488 1.00 94.81 81 SER A C 1
ATOM 629 O O . SER A 1 81 ? -14.114 3.140 11.788 1.00 94.81 81 SER A O 1
ATOM 631 N N . ASP A 1 82 ? -15.763 1.742 12.389 1.00 94.38 82 ASP A N 1
ATOM 632 C CA . ASP A 1 82 ? -15.693 2.043 13.819 1.00 94.38 82 ASP A CA 1
ATOM 633 C C . ASP A 1 82 ? -14.481 1.420 14.524 1.00 94.38 82 ASP A C 1
ATOM 635 O O . ASP A 1 82 ? -14.257 1.693 15.705 1.00 94.38 82 ASP A O 1
ATOM 639 N N . ARG A 1 83 ? -13.697 0.578 13.854 1.00 94.81 83 ARG A N 1
ATOM 640 C CA . ARG A 1 83 ? -12.547 -0.099 14.469 1.00 94.81 83 ARG A CA 1
ATOM 641 C C . ARG A 1 83 ? -11.229 0.395 13.902 1.00 94.81 83 ARG A C 1
ATOM 643 O O . ARG A 1 83 ? -10.309 0.683 14.667 1.00 94.81 83 ARG A O 1
ATOM 650 N N . PHE A 1 84 ? -11.163 0.540 12.584 1.00 97.62 84 PHE A N 1
ATOM 651 C CA . PHE A 1 84 ? -9.944 0.918 11.892 1.00 97.62 84 PHE A CA 1
ATOM 652 C C . PHE A 1 84 ? -10.218 1.757 10.645 1.00 97.62 84 PHE A C 1
ATOM 654 O O . PHE A 1 84 ? -11.347 1.890 10.174 1.00 97.62 84 PHE A O 1
ATOM 661 N N . GLN A 1 85 ? -9.151 2.315 10.092 1.00 97.00 85 GLN A N 1
ATOM 662 C CA . GLN A 1 85 ? -9.136 2.936 8.772 1.00 97.00 85 GLN A CA 1
ATOM 663 C C . GLN A 1 85 ? -7.994 2.358 7.942 1.00 97.00 85 GLN A C 1
ATOM 665 O O . GLN A 1 85 ? -6.938 2.032 8.486 1.00 97.00 85 GLN A O 1
ATOM 670 N N . VAL A 1 86 ? -8.198 2.266 6.633 1.00 97.12 86 VAL A N 1
ATOM 671 C CA . VAL A 1 86 ? -7.202 1.797 5.667 1.00 97.12 86 VAL A CA 1
ATOM 672 C C . VAL A 1 86 ? -6.679 2.995 4.896 1.00 97.12 86 VAL A C 1
ATOM 674 O O . VAL A 1 86 ? -7.457 3.765 4.323 1.00 97.12 86 VAL A O 1
ATOM 677 N N . LYS A 1 87 ? -5.360 3.156 4.871 1.00 94.94 87 LYS A N 1
ATOM 678 C CA . LYS A 1 87 ? -4.680 4.189 4.089 1.00 94.94 87 LYS A CA 1
ATOM 679 C C . LYS A 1 87 ? -3.700 3.557 3.121 1.00 94.94 87 LYS A C 1
ATOM 681 O O . LYS A 1 87 ? -3.141 2.497 3.396 1.00 94.94 87 LYS A O 1
ATOM 686 N N . LEU A 1 88 ? -3.498 4.247 2.011 1.00 94.25 88 LEU A N 1
ATOM 687 C CA . LEU A 1 88 ? -2.565 3.859 0.969 1.00 94.25 88 LEU A CA 1
ATOM 688 C C . LEU A 1 88 ? -1.298 4.707 1.055 1.00 94.25 88 LEU A C 1
ATOM 690 O O . LEU A 1 88 ? -1.368 5.913 1.292 1.00 94.25 88 LEU A O 1
ATOM 694 N N . PHE A 1 89 ? -0.156 4.084 0.816 1.00 92.56 89 PHE A N 1
ATOM 695 C CA . PHE A 1 89 ? 1.142 4.732 0.707 1.00 92.56 89 PHE A CA 1
ATOM 696 C C . PHE A 1 89 ? 1.773 4.332 -0.618 1.00 92.56 89 PHE A C 1
ATOM 698 O O . PHE A 1 89 ? 1.654 3.181 -1.032 1.00 92.56 89 PHE A O 1
ATOM 705 N N . LEU A 1 90 ? 2.422 5.290 -1.266 1.00 91.19 90 LEU A N 1
ATOM 706 C CA . LEU A 1 90 ? 3.220 5.087 -2.464 1.00 91.19 90 LEU A CA 1
ATOM 707 C C . LEU A 1 90 ? 4.672 5.366 -2.109 1.00 91.19 90 LEU A C 1
ATOM 709 O O . LEU A 1 90 ? 5.001 6.480 -1.700 1.00 91.19 90 LEU A O 1
ATOM 713 N N . THR A 1 91 ? 5.531 4.379 -2.310 1.00 88.56 91 THR A N 1
ATOM 714 C CA . THR A 1 91 ? 6.977 4.556 -2.277 1.00 88.56 91 THR A CA 1
ATOM 715 C C . THR A 1 91 ? 7.529 4.459 -3.692 1.00 88.56 91 THR A C 1
ATOM 717 O O . THR A 1 91 ? 7.195 3.542 -4.440 1.00 88.56 91 THR A O 1
ATOM 720 N N . THR A 1 92 ? 8.348 5.433 -4.075 1.00 86.81 92 THR A N 1
ATOM 721 C CA . THR A 1 92 ? 9.012 5.508 -5.376 1.00 86.81 92 THR A CA 1
ATOM 722 C C . THR A 1 92 ? 10.510 5.331 -5.184 1.00 86.81 92 THR A C 1
ATOM 724 O O . THR A 1 92 ? 11.130 6.065 -4.422 1.00 86.81 92 THR A O 1
ATOM 727 N N . PHE A 1 93 ? 11.095 4.389 -5.911 1.00 83.88 93 PHE A N 1
ATOM 728 C CA . PHE A 1 93 ? 12.525 4.105 -5.910 1.00 83.88 93 PHE A CA 1
ATOM 729 C C . PHE A 1 93 ? 13.107 4.428 -7.283 1.00 83.88 93 PHE A C 1
ATOM 731 O O . PHE A 1 93 ? 12.430 4.271 -8.295 1.00 83.88 93 PHE A O 1
ATOM 738 N N . TYR A 1 94 ? 14.368 4.849 -7.340 1.00 82.25 94 TYR A N 1
ATOM 739 C CA . TYR A 1 94 ? 15.094 4.993 -8.601 1.00 82.25 94 TYR A CA 1
ATOM 740 C C . TYR A 1 94 ? 16.278 4.031 -8.615 1.00 82.25 94 TYR A C 1
ATOM 742 O O . TYR A 1 94 ? 17.253 4.219 -7.885 1.00 82.25 94 TYR A O 1
ATOM 750 N N . TYR A 1 95 ? 16.189 2.987 -9.438 1.00 79.12 95 TYR A N 1
ATOM 751 C CA . TYR A 1 95 ? 17.205 1.944 -9.537 1.00 79.12 95 TYR A CA 1
ATOM 752 C C . TYR A 1 95 ? 17.586 1.716 -10.999 1.00 79.12 95 TYR A C 1
ATOM 754 O O . TYR A 1 95 ? 16.7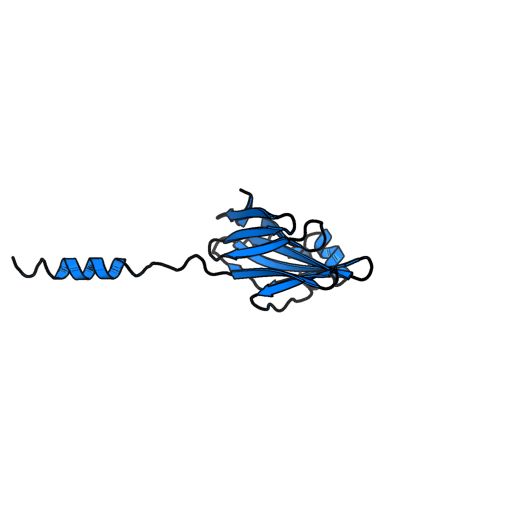25 1.581 -11.863 1.00 79.12 95 TYR A O 1
ATOM 762 N N . SER A 1 96 ? 18.891 1.696 -11.288 1.00 81.12 96 SER A N 1
ATOM 763 C CA . SER A 1 96 ? 19.434 1.414 -12.629 1.00 81.12 96 SER A CA 1
ATOM 764 C C . SER A 1 96 ? 18.801 2.229 -13.772 1.00 81.12 96 SER A C 1
ATOM 766 O O . SER A 1 96 ? 18.633 1.733 -14.882 1.00 81.12 96 SER A O 1
ATOM 768 N N . GLY A 1 97 ? 18.450 3.494 -13.518 1.00 80.31 97 GLY A N 1
ATOM 769 C CA . GLY A 1 97 ? 17.868 4.376 -14.536 1.00 80.31 97 GLY A CA 1
ATOM 770 C C . GLY A 1 97 ? 16.348 4.268 -14.706 1.00 80.31 97 GLY A C 1
ATOM 771 O O . GLY A 1 97 ? 15.799 4.853 -15.643 1.00 80.31 97 GLY A O 1
ATOM 772 N N . VAL A 1 98 ? 15.665 3.517 -13.839 1.00 80.31 98 VAL A N 1
ATOM 773 C CA . VAL A 1 98 ? 14.223 3.254 -13.922 1.00 80.31 98 VAL A CA 1
ATOM 774 C C . VAL A 1 98 ? 13.558 3.566 -12.583 1.00 80.31 98 VAL A C 1
ATOM 776 O O . VAL A 1 98 ? 14.095 3.255 -11.518 1.00 80.31 98 VAL A O 1
ATOM 779 N N . TYR A 1 99 ? 12.385 4.199 -12.643 1.00 83.25 99 TYR A N 1
ATOM 780 C CA . TYR A 1 99 ? 11.533 4.368 -11.472 1.00 83.25 99 TYR A CA 1
ATOM 781 C C . TYR A 1 99 ? 10.789 3.069 -11.176 1.00 83.25 99 TYR A C 1
ATOM 783 O O . TYR A 1 99 ? 10.167 2.485 -12.061 1.00 83.25 99 TYR A O 1
ATOM 791 N N . GLN A 1 100 ? 10.847 2.637 -9.926 1.00 87.75 100 GLN A N 1
ATOM 792 C CA . GLN A 1 100 ? 10.082 1.517 -9.405 1.00 87.75 100 GLN A CA 1
ATOM 793 C C . GLN A 1 100 ? 9.107 2.022 -8.350 1.00 87.75 100 GLN A C 1
ATOM 795 O O . GLN A 1 100 ? 9.363 3.019 -7.673 1.00 87.75 100 GLN A O 1
ATOM 800 N N . TYR A 1 101 ? 7.991 1.322 -8.205 1.00 89.50 101 TYR A N 1
ATOM 801 C CA . TYR A 1 101 ? 6.883 1.744 -7.365 1.00 89.50 101 TYR A CA 1
ATOM 802 C C . TYR A 1 101 ? 6.498 0.624 -6.413 1.00 89.50 101 TYR A C 1
ATOM 804 O O . TYR A 1 101 ? 6.470 -0.545 -6.795 1.00 89.50 101 TYR A O 1
ATOM 812 N N . GLU A 1 102 ? 6.157 0.988 -5.185 1.00 92.12 102 GLU A N 1
ATOM 813 C CA . GLU A 1 102 ? 5.575 0.090 -4.198 1.00 92.12 102 GLU A CA 1
ATOM 814 C C . GLU A 1 102 ? 4.373 0.773 -3.552 1.00 92.12 102 GLU A C 1
A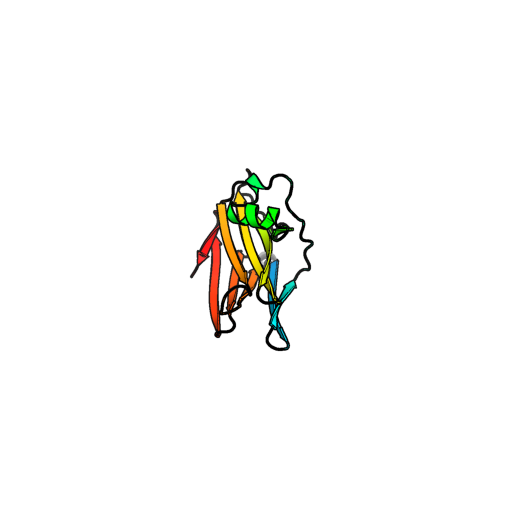TOM 816 O O . GLU A 1 102 ? 4.474 1.866 -2.996 1.00 92.12 102 GLU A O 1
ATOM 821 N N . PHE A 1 103 ? 3.219 0.124 -3.641 1.00 93.69 103 PHE A N 1
ATOM 822 C CA . PHE A 1 103 ? 2.003 0.539 -2.964 1.00 93.69 103 PHE A CA 1
ATOM 823 C C . PHE A 1 103 ? 1.838 -0.305 -1.708 1.00 93.69 103 PHE A C 1
ATOM 825 O O . PHE A 1 103 ? 1.696 -1.527 -1.792 1.00 93.69 103 PHE A O 1
ATOM 832 N N . LYS A 1 104 ? 1.804 0.347 -0.547 1.00 94.56 104 LYS A N 1
ATOM 833 C CA . LYS A 1 104 ? 1.504 -0.295 0.735 1.00 94.56 104 LYS A CA 1
ATOM 834 C C . LYS A 1 104 ? 0.118 0.113 1.214 1.00 94.56 104 LYS A C 1
ATOM 836 O O . LYS A 1 104 ? -0.208 1.300 1.270 1.00 94.56 104 LYS A O 1
ATOM 841 N N . LEU A 1 105 ? -0.684 -0.867 1.608 1.00 96.38 105 LEU A N 1
ATOM 842 C CA . LEU A 1 105 ? -1.863 -0.635 2.432 1.00 96.38 105 LEU A CA 1
ATOM 843 C C . LEU A 1 105 ? -1.458 -0.713 3.896 1.00 96.38 105 LEU A C 1
ATOM 845 O O . LEU A 1 105 ? -0.668 -1.567 4.292 1.00 96.38 105 LEU A O 1
ATOM 849 N N . ARG A 1 106 ? -2.024 0.169 4.712 1.00 95.81 106 ARG A N 1
ATOM 850 C CA . ARG A 1 106 ? -1.810 0.169 6.155 1.00 95.81 106 ARG A CA 1
ATOM 851 C C . ARG A 1 106 ? -3.116 0.420 6.876 1.00 95.81 106 ARG A C 1
ATOM 853 O O . ARG A 1 106 ? -3.868 1.335 6.526 1.00 95.81 106 ARG A O 1
ATOM 860 N N . THR A 1 107 ? -3.366 -0.386 7.893 1.00 97.31 107 THR A N 1
ATOM 861 C CA . THR A 1 107 ? -4.522 -0.258 8.773 1.00 97.31 107 THR A CA 1
ATOM 862 C C . THR A 1 107 ? -4.114 0.476 10.042 1.00 97.31 107 THR A C 1
ATOM 864 O O . THR A 1 107 ? -3.034 0.267 10.597 1.00 97.31 107 THR A O 1
ATOM 867 N N . PHE A 1 108 ? -4.986 1.365 10.506 1.00 95.88 108 PHE A N 1
ATOM 868 C CA . PHE A 1 108 ? -4.777 2.146 11.719 1.00 95.88 108 PHE A CA 1
ATOM 869 C C . PHE A 1 108 ? -5.980 2.020 12.633 1.00 95.88 108 PHE A C 1
ATOM 871 O O . PHE A 1 108 ? -7.116 2.113 12.167 1.00 95.88 108 PHE A O 1
ATOM 878 N N . SER A 1 109 ? -5.737 1.899 13.930 1.00 95.50 109 SER A N 1
ATOM 879 C CA . SER A 1 109 ? -6.769 2.021 14.955 1.00 95.50 109 SER A CA 1
ATOM 880 C C . SER A 1 109 ? -7.297 3.458 15.044 1.00 95.50 109 SER A C 1
ATOM 882 O O . SER A 1 109 ? -6.745 4.400 14.463 1.00 95.50 109 SER A O 1
ATOM 884 N N . LYS A 1 110 ? -8.372 3.650 15.818 1.00 91.19 110 LYS A N 1
ATOM 885 C CA . LYS A 1 110 ? -8.948 4.978 16.099 1.00 91.19 110 LYS A CA 1
ATOM 886 C C . LYS A 1 110 ? -7.946 5.972 16.696 1.00 91.19 110 LYS A C 1
ATOM 888 O O . LYS A 1 110 ? -8.036 7.158 16.400 1.00 91.19 110 LYS A O 1
ATOM 893 N N . ASP A 1 111 ? -6.998 5.501 17.504 1.00 89.50 111 ASP A N 1
ATOM 894 C CA . ASP A 1 111 ? -5.921 6.305 18.098 1.00 89.50 111 ASP A CA 1
ATOM 895 C C . ASP A 1 111 ? -4.685 6.428 17.188 1.00 89.50 111 ASP A C 1
ATOM 897 O O . ASP A 1 111 ? -3.608 6.782 17.659 1.00 89.50 111 ASP A O 1
ATOM 901 N N . MET A 1 112 ? -4.841 6.172 15.882 1.00 87.44 112 MET A N 1
ATOM 902 C CA . MET A 1 112 ? -3.803 6.320 14.856 1.00 87.44 112 MET A CA 1
ATOM 903 C C . MET A 1 112 ? -2.590 5.399 15.030 1.00 87.44 112 MET A C 1
ATOM 905 O O . MET A 1 112 ? -1.555 5.644 14.414 1.00 87.44 112 MET A O 1
ATOM 909 N N . LYS A 1 113 ? -2.699 4.317 15.808 1.00 90.31 113 LYS A N 1
ATOM 910 C CA . LYS A 1 113 ? -1.642 3.303 15.874 1.00 90.31 113 LYS A CA 1
ATOM 911 C C . LYS A 1 113 ? -1.737 2.381 14.672 1.00 90.31 113 LYS A C 1
ATOM 913 O O . LYS A 1 113 ? -2.828 1.965 14.288 1.00 90.31 113 LYS A O 1
ATOM 918 N N . ILE A 1 114 ? -0.584 2.052 14.102 1.00 92.94 114 ILE A N 1
ATOM 919 C CA . ILE A 1 114 ? -0.480 1.055 13.039 1.00 92.94 114 ILE A CA 1
ATOM 920 C C . ILE A 1 114 ? -0.933 -0.289 13.610 1.00 92.94 114 ILE A C 1
ATOM 922 O O . ILE A 1 114 ? -0.381 -0.761 14.605 1.00 92.94 114 ILE A O 1
ATOM 926 N N . ILE A 1 115 ? -1.950 -0.885 12.993 1.00 95.94 115 ILE A N 1
ATOM 927 C CA . ILE A 1 115 ? -2.400 -2.239 13.319 1.00 95.94 115 ILE A CA 1
ATOM 928 C C . ILE A 1 115 ? -1.599 -3.230 12.484 1.00 95.94 115 ILE A C 1
ATOM 930 O O . ILE A 1 115 ? -1.060 -4.194 13.034 1.00 95.94 115 ILE A O 1
ATOM 934 N N . ASP A 1 116 ? -1.548 -3.011 11.171 1.00 96.75 116 ASP A N 1
ATOM 935 C CA . ASP A 1 116 ? -0.890 -3.906 10.227 1.00 96.75 116 ASP A CA 1
ATOM 936 C C . ASP A 1 116 ? -0.542 -3.207 8.907 1.00 96.75 116 ASP A C 1
ATOM 938 O O . ASP A 1 116 ? -1.005 -2.094 8.636 1.00 96.75 116 ASP A O 1
ATOM 942 N N . SER A 1 117 ? 0.302 -3.830 8.086 1.00 95.56 117 SER A N 1
ATOM 943 C CA . SER A 1 117 ? 0.717 -3.313 6.774 1.00 95.56 117 SER A CA 1
ATOM 944 C C . SER A 1 117 ? 0.844 -4.426 5.742 1.00 95.56 117 SER A C 1
ATOM 946 O O . SER A 1 117 ? 1.274 -5.528 6.062 1.00 95.56 117 SER A O 1
ATOM 948 N N . TYR A 1 118 ? 0.526 -4.115 4.489 1.00 95.69 118 TYR A N 1
ATOM 949 C CA . TYR A 1 118 ? 0.514 -5.080 3.397 1.00 95.69 118 TYR A CA 1
ATOM 950 C C . TYR A 1 118 ? 1.055 -4.480 2.104 1.00 95.69 118 TYR A C 1
ATOM 952 O O . TYR A 1 118 ? 0.687 -3.365 1.726 1.00 95.69 118 TYR A O 1
ATOM 960 N N . THR A 1 119 ? 1.904 -5.232 1.400 1.00 94.88 119 THR A N 1
ATOM 961 C CA . THR A 1 119 ? 2.436 -4.812 0.095 1.00 94.88 119 THR A CA 1
ATOM 962 C C . THR A 1 119 ? 1.412 -5.113 -0.993 1.00 94.88 119 THR A C 1
ATOM 964 O O . THR A 1 119 ? 1.361 -6.214 -1.548 1.00 94.88 119 THR A O 1
ATOM 967 N N . PHE A 1 120 ? 0.596 -4.105 -1.287 1.00 95.62 120 PHE A N 1
ATOM 968 C CA . PHE A 1 120 ? -0.550 -4.193 -2.180 1.00 95.62 120 PHE A CA 1
ATOM 969 C C . PHE A 1 120 ? -0.126 -4.447 -3.625 1.00 95.62 120 PHE A C 1
ATOM 971 O O . PHE A 1 120 ? -0.540 -5.432 -4.220 1.00 95.62 120 PHE A O 1
ATOM 978 N N . SER A 1 121 ? 0.759 -3.618 -4.178 1.00 94.81 121 SER A N 1
ATOM 979 C CA . SER A 1 121 ? 1.264 -3.790 -5.547 1.00 94.81 121 SER A CA 1
ATOM 980 C C . SER A 1 121 ? 2.688 -3.263 -5.656 1.00 94.81 121 SER A C 1
ATOM 982 O O . SER A 1 121 ? 3.049 -2.366 -4.893 1.00 94.81 121 SER A O 1
ATOM 984 N N . GLN A 1 122 ? 3.496 -3.793 -6.571 1.00 93.00 122 GLN A N 1
ATOM 985 C CA . GLN A 1 122 ? 4.905 -3.403 -6.667 1.00 93.00 122 GLN A CA 1
ATOM 986 C C . GLN A 1 122 ? 5.505 -3.670 -8.052 1.00 93.00 122 GLN A C 1
ATOM 988 O O . GLN A 1 122 ? 5.111 -4.623 -8.721 1.00 93.00 122 GLN A O 1
ATOM 993 N N . THR A 1 123 ? 6.515 -2.877 -8.419 1.00 90.25 123 THR A N 1
ATOM 994 C CA . THR A 1 123 ? 7.454 -3.137 -9.532 1.00 90.25 123 THR A CA 1
ATOM 995 C C . THR A 1 123 ? 8.910 -3.264 -9.063 1.00 90.25 123 THR A C 1
ATOM 997 O O . THR A 1 123 ? 9.827 -3.390 -9.869 1.00 90.25 123 THR A O 1
ATOM 1000 N N . THR A 1 124 ? 9.142 -3.206 -7.747 1.00 80.56 124 THR A N 1
ATOM 1001 C CA . THR A 1 124 ? 10.469 -3.288 -7.110 1.00 80.56 124 THR A CA 1
ATOM 1002 C C . THR A 1 124 ? 11.032 -4.707 -7.055 1.00 80.56 124 THR A C 1
ATOM 1004 O O . THR A 1 124 ? 12.238 -4.883 -6.887 1.00 80.56 124 THR A O 1
ATOM 1007 N N . ARG A 1 125 ? 10.174 -5.723 -7.179 1.00 76.69 125 ARG A N 1
ATOM 1008 C CA . ARG A 1 125 ? 10.530 -7.146 -7.138 1.00 76.69 125 ARG A CA 1
ATOM 1009 C C . ARG A 1 125 ? 10.022 -7.846 -8.392 1.00 76.69 125 ARG A C 1
ATOM 1011 O O . ARG A 1 125 ? 9.081 -7.371 -9.017 1.00 76.69 125 ARG A O 1
ATOM 1018 N N . ASP A 1 126 ? 10.650 -8.972 -8.702 1.00 75.00 126 ASP A N 1
ATOM 1019 C CA . ASP A 1 126 ? 10.248 -9.905 -9.752 1.00 75.00 126 ASP A CA 1
ATOM 1020 C C . ASP A 1 126 ? 9.516 -11.096 -9.095 1.00 75.00 126 ASP A C 1
ATOM 1022 O O . ASP A 1 126 ? 10.089 -11.703 -8.179 1.00 75.00 126 ASP A O 1
ATOM 1026 N N . PRO A 1 127 ? 8.260 -11.401 -9.467 1.00 84.31 127 PRO A N 1
ATOM 1027 C CA . PRO A 1 127 ? 7.448 -10.716 -10.478 1.00 84.31 127 PRO A CA 1
ATOM 1028 C C . PRO A 1 127 ? 6.872 -9.381 -9.985 1.00 84.31 127 PRO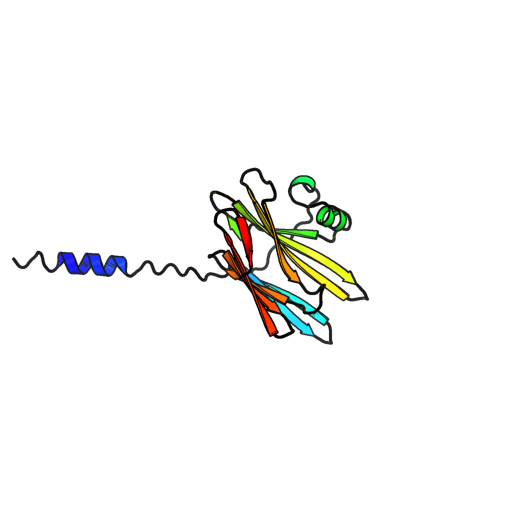 A C 1
ATOM 1030 O O . PRO A 1 127 ? 6.558 -9.209 -8.798 1.00 84.31 127 PRO A O 1
ATOM 1033 N N . ALA A 1 128 ? 6.677 -8.442 -10.916 1.00 91.50 128 ALA A N 1
ATOM 1034 C CA . ALA A 1 128 ? 5.855 -7.270 -10.647 1.00 91.50 128 ALA A CA 1
ATOM 1035 C C . ALA A 1 128 ? 4.393 -7.705 -10.493 1.00 91.50 128 ALA A C 1
ATOM 1037 O O . ALA A 1 128 ? 3.940 -8.658 -11.129 1.00 91.50 128 ALA A O 1
ATOM 1038 N N . CYS A 1 129 ? 3.641 -7.004 -9.647 1.00 94.25 129 CYS A N 1
ATOM 1039 C CA . CYS A 1 129 ? 2.256 -7.367 -9.365 1.00 94.25 129 CYS A CA 1
ATOM 1040 C C . CYS A 1 129 ? 1.353 -6.141 -9.313 1.00 94.25 129 CYS A C 1
ATOM 1042 O O . CYS A 1 129 ? 1.682 -5.156 -8.645 1.00 94.25 129 CYS A O 1
ATOM 1044 N N . ALA A 1 130 ? 0.192 -6.250 -9.955 1.00 96.19 130 ALA A N 1
ATOM 1045 C CA . ALA A 1 130 ? -0.949 -5.354 -9.802 1.00 96.19 130 ALA A CA 1
ATOM 1046 C C . ALA A 1 130 ? -1.904 -5.889 -8.730 1.00 96.19 130 ALA A C 1
ATOM 1048 O O . ALA A 1 130 ? -1.896 -7.082 -8.430 1.00 96.19 130 ALA A O 1
ATOM 1049 N N . ALA A 1 131 ? -2.746 -5.024 -8.166 1.00 97.38 131 ALA A N 1
ATOM 1050 C CA . ALA A 1 131 ? -3.756 -5.454 -7.207 1.00 97.38 131 ALA A CA 1
ATOM 1051 C C . ALA A 1 131 ? -5.038 -4.624 -7.252 1.00 97.38 131 ALA A C 1
ATOM 1053 O O . ALA A 1 131 ? -5.043 -3.463 -7.664 1.00 97.38 131 ALA A O 1
ATOM 1054 N N . THR A 1 132 ? -6.126 -5.227 -6.784 1.00 97.81 132 THR A N 1
ATOM 1055 C CA . THR A 1 132 ? -7.444 -4.607 -6.607 1.00 97.81 132 THR A CA 1
ATOM 1056 C C . THR A 1 132 ? -7.875 -4.756 -5.153 1.00 97.81 132 THR A C 1
ATOM 1058 O O . THR A 1 132 ? -7.724 -5.833 -4.595 1.00 97.81 132 THR A O 1
ATOM 1061 N N . LEU A 1 133 ? -8.404 -3.688 -4.552 1.00 97.81 133 LEU A N 1
ATOM 1062 C CA . LEU A 1 133 ? -9.063 -3.676 -3.246 1.00 97.81 133 LEU A CA 1
ATOM 1063 C C . LEU A 1 133 ? -10.554 -3.389 -3.452 1.00 97.81 133 LEU A C 1
ATOM 1065 O O . LEU A 1 133 ? -10.899 -2.352 -4.032 1.00 97.81 133 LEU A O 1
ATOM 1069 N N . THR A 1 134 ? -11.425 -4.259 -2.951 1.00 97.06 134 THR A N 1
ATOM 1070 C CA . THR A 1 134 ? -12.890 -4.102 -3.013 1.00 97.06 134 THR A CA 1
ATOM 1071 C C . THR A 1 134 ? -13.467 -3.534 -1.711 1.00 97.06 134 THR A C 1
ATOM 1073 O O . THR A 1 134 ? -12.764 -3.390 -0.706 1.00 97.06 134 THR A O 1
ATOM 1076 N N . SER A 1 135 ? -14.754 -3.174 -1.714 1.00 95.12 135 SER A N 1
ATOM 1077 C CA . SER A 1 135 ? -15.471 -2.698 -0.523 1.00 95.12 135 SER A CA 1
ATOM 1078 C C . SER A 1 135 ? -15.610 -3.747 0.577 1.00 95.12 135 SER A C 1
ATOM 1080 O O . SER A 1 135 ? -15.693 -3.361 1.742 1.00 95.12 135 SER A O 1
ATOM 1082 N N . ASP A 1 136 ? -15.537 -5.031 0.230 1.00 95.50 136 ASP A N 1
ATOM 1083 C CA . ASP A 1 136 ? -15.492 -6.154 1.178 1.00 95.50 136 ASP A CA 1
ATOM 1084 C C . ASP A 1 136 ? -14.091 -6.381 1.777 1.00 95.50 136 ASP A C 1
ATOM 1086 O O . ASP A 1 136 ? -13.845 -7.347 2.505 1.00 95.50 136 ASP A O 1
ATOM 1090 N N . LEU A 1 137 ? -13.169 -5.455 1.492 1.00 96.88 137 LEU A N 1
ATOM 1091 C CA . LEU A 1 137 ? -11.782 -5.457 1.946 1.00 96.88 137 LEU A CA 1
ATOM 1092 C C . LEU A 1 137 ? -10.997 -6.694 1.511 1.00 96.88 137 LEU A C 1
ATOM 1094 O O . LEU A 1 137 ? -10.017 -7.077 2.156 1.00 96.88 137 LEU A O 1
ATOM 1098 N N . GLU A 1 138 ? -11.421 -7.292 0.404 1.00 97.50 138 GLU A N 1
ATOM 1099 C CA . GLU A 1 138 ? -10.664 -8.307 -0.301 1.00 97.50 138 GLU A CA 1
ATOM 1100 C C . GLU A 1 138 ? -9.643 -7.637 -1.220 1.00 97.50 138 GLU A C 1
ATOM 1102 O O . GLU A 1 138 ? -9.916 -6.627 -1.877 1.00 97.50 138 GLU A O 1
ATOM 1107 N N . ILE A 1 139 ? -8.444 -8.203 -1.224 1.00 97.88 139 ILE A N 1
ATOM 1108 C CA . ILE A 1 139 ? -7.313 -7.812 -2.042 1.00 97.88 139 ILE A CA 1
ATOM 1109 C C . ILE A 1 139 ? -7.024 -8.969 -2.983 1.00 97.88 139 ILE A C 1
ATOM 1111 O O . ILE A 1 139 ? -6.607 -10.035 -2.536 1.00 97.88 139 ILE A O 1
ATOM 1115 N N . THR A 1 140 ? -7.177 -8.734 -4.279 1.00 97.50 140 THR A N 1
ATOM 1116 C CA . THR A 1 140 ? -6.753 -9.675 -5.319 1.00 97.50 140 THR A CA 1
ATOM 1117 C C . THR A 1 140 ? -5.511 -9.117 -5.984 1.00 97.50 140 THR A C 1
ATOM 1119 O O . THR A 1 140 ? -5.553 -8.022 -6.556 1.00 97.50 140 THR A O 1
ATOM 1122 N N . LYS A 1 141 ? -4.403 -9.846 -5.901 1.00 96.31 141 LYS A N 1
ATOM 1123 C CA . LYS A 1 141 ? -3.114 -9.474 -6.480 1.00 96.31 141 LYS A CA 1
ATOM 1124 C C . LYS A 1 141 ? -2.769 -10.434 -7.607 1.00 96.31 141 LYS A C 1
ATOM 1126 O O . LYS A 1 141 ? -2.793 -11.639 -7.402 1.00 96.31 141 LYS A O 1
ATOM 1131 N N . SER A 1 142 ? -2.420 -9.891 -8.766 1.00 96.00 142 SER A N 1
ATOM 1132 C CA . SER A 1 142 ? -2.040 -10.656 -9.955 1.00 96.00 142 SER A CA 1
ATOM 1133 C C . SER A 1 142 ? -0.640 -10.244 -10.392 1.00 96.00 142 SER A C 1
ATOM 1135 O O . SER A 1 142 ? -0.372 -9.051 -10.580 1.00 96.00 142 SER A O 1
ATOM 1137 N N . CYS A 1 143 ? 0.249 -11.219 -10.533 1.00 93.88 143 CYS A N 1
ATOM 1138 C CA . CYS A 1 143 ? 1.655 -11.003 -10.855 1.00 93.88 143 CYS A CA 1
ATOM 1139 C C . CYS A 1 143 ? 1.985 -11.407 -12.300 1.00 93.88 143 CYS A C 1
ATOM 1141 O O . CYS A 1 143 ? 1.261 -12.180 -12.927 1.00 93.88 143 CYS A O 1
ATOM 1143 N N . GLU A 1 144 ? 3.079 -10.872 -12.849 1.00 91.44 144 GLU A N 1
ATOM 1144 C CA . GLU A 1 144 ? 3.511 -11.132 -14.236 1.00 91.44 144 GLU A CA 1
ATOM 1145 C C . GLU A 1 144 ? 3.816 -12.615 -14.520 1.00 91.44 144 GLU A C 1
ATOM 1147 O O . GLU A 1 144 ? 3.688 -13.059 -15.660 1.00 91.44 144 GLU A O 1
ATOM 1152 N N . ASP A 1 145 ? 4.165 -13.397 -13.496 1.00 91.19 145 ASP A N 1
ATOM 1153 C CA . ASP A 1 145 ? 4.376 -14.848 -13.594 1.00 91.19 145 ASP A CA 1
ATOM 1154 C C . ASP A 1 145 ? 3.066 -15.660 -13.661 1.00 91.19 145 ASP A C 1
ATOM 1156 O O . ASP A 1 145 ? 3.094 -16.888 -13.753 1.00 91.19 145 ASP A O 1
ATOM 1160 N N . GLY A 1 146 ? 1.917 -14.981 -13.629 1.00 91.50 146 GLY A N 1
ATOM 1161 C CA . GLY A 1 146 ? 0.590 -15.585 -13.626 1.00 91.50 146 GLY A CA 1
ATOM 1162 C C . GLY A 1 146 ? 0.115 -16.040 -12.248 1.00 91.50 146 GLY A C 1
ATOM 1163 O O . GLY A 1 146 ? -0.974 -16.607 -12.157 1.00 91.50 146 GLY A O 1
ATOM 1164 N N . SER A 1 147 ? 0.890 -15.808 -11.183 1.00 93.38 147 SER A N 1
ATOM 1165 C CA . SER A 1 147 ? 0.437 -16.087 -9.822 1.00 93.38 147 SER A CA 1
ATOM 1166 C C . SER A 1 147 ? -0.650 -15.104 -9.383 1.00 93.38 147 SER A C 1
ATOM 1168 O O . SER A 1 147 ? -0.651 -13.920 -9.740 1.00 93.38 147 SER A O 1
ATOM 1170 N N . GLU A 1 148 ? -1.586 -15.622 -8.591 1.00 95.38 148 GLU A N 1
ATOM 1171 C CA . GLU A 1 148 ? -2.637 -14.847 -7.949 1.00 95.38 148 GLU A CA 1
ATOM 1172 C C . GLU A 1 148 ? -2.555 -15.053 -6.437 1.00 95.38 148 GLU A C 1
ATOM 1174 O O . GLU A 1 148 ? -2.400 -16.178 -5.962 1.00 95.38 148 GLU A O 1
ATOM 1179 N N . ILE A 1 149 ? -2.628 -13.956 -5.689 1.00 95.50 149 ILE A N 1
ATOM 1180 C CA . ILE A 1 149 ? -2.623 -13.954 -4.227 1.00 95.50 149 ILE A CA 1
ATOM 1181 C C . ILE A 1 149 ? -3.883 -13.233 -3.773 1.00 95.50 149 ILE A C 1
ATOM 1183 O O . ILE A 1 149 ? -4.147 -12.105 -4.203 1.00 95.50 149 ILE A O 1
ATOM 1187 N N . ILE A 1 150 ? -4.639 -13.873 -2.885 1.00 96.38 150 ILE A N 1
ATOM 1188 C CA . ILE A 1 150 ? -5.837 -13.292 -2.290 1.00 96.38 150 ILE A CA 1
ATOM 1189 C C . ILE A 1 150 ? -5.558 -13.028 -0.816 1.00 96.38 150 ILE A C 1
ATOM 1191 O O . ILE A 1 150 ? -5.158 -13.919 -0.067 1.00 96.38 150 ILE A O 1
ATOM 1195 N N . ALA A 1 151 ? -5.788 -11.793 -0.389 1.00 97.50 151 ALA A N 1
ATOM 1196 C CA . ALA A 1 151 ? -5.745 -11.407 1.012 1.00 97.50 151 ALA A CA 1
ATOM 1197 C C . ALA A 1 151 ? -7.056 -10.734 1.412 1.00 97.50 151 ALA A C 1
ATOM 1199 O O . ALA A 1 151 ? -7.731 -10.128 0.587 1.00 97.50 151 ALA A O 1
ATOM 1200 N N . GLN A 1 152 ? -7.416 -10.800 2.687 1.00 97.44 152 GLN A N 1
ATOM 1201 C CA . GLN A 1 152 ? -8.559 -10.067 3.223 1.00 97.44 152 GLN A CA 1
ATOM 1202 C C . GLN A 1 152 ? -8.154 -9.291 4.470 1.00 97.44 152 GLN A C 1
ATOM 1204 O O . GLN A 1 152 ? -7.365 -9.777 5.284 1.00 97.44 152 GLN A O 1
ATOM 1209 N N . ILE A 1 153 ? -8.703 -8.087 4.626 1.00 97.88 153 ILE A N 1
ATOM 1210 C CA . ILE A 1 153 ? -8.609 -7.344 5.882 1.00 97.88 153 ILE A CA 1
ATOM 1211 C C . ILE A 1 153 ? -9.739 -7.813 6.797 1.00 97.88 153 ILE A C 1
ATOM 1213 O O . ILE A 1 153 ? -10.912 -7.660 6.461 1.00 97.88 153 ILE A O 1
ATOM 1217 N N . ASP A 1 154 ? -9.391 -8.380 7.948 1.00 97.19 154 ASP A N 1
ATOM 1218 C CA . ASP A 1 154 ? -10.379 -8.861 8.911 1.00 97.19 154 ASP A CA 1
ATOM 1219 C C . ASP A 1 154 ? -11.070 -7.721 9.690 1.00 97.19 154 ASP A C 1
ATOM 1221 O O . ASP A 1 154 ? -10.728 -6.536 9.595 1.00 97.19 154 ASP A O 1
ATOM 1225 N N . ASP A 1 155 ? -12.025 -8.092 10.544 1.00 96.06 155 ASP A N 1
ATOM 1226 C CA . ASP A 1 155 ? -12.781 -7.164 11.396 1.00 96.06 155 ASP A CA 1
ATOM 1227 C C . ASP A 1 155 ? -11.929 -6.415 12.442 1.00 96.06 155 ASP A C 1
ATOM 1229 O O . ASP A 1 155 ? -12.444 -5.549 13.164 1.00 96.06 155 ASP A O 1
ATOM 1233 N N . TYR A 1 156 ? -10.648 -6.753 12.576 1.00 95.81 156 TYR A N 1
ATOM 1234 C CA . TYR A 1 156 ? -9.682 -6.122 13.471 1.00 95.81 156 TYR A CA 1
ATOM 1235 C C . TYR A 1 156 ? -8.628 -5.309 12.714 1.00 95.81 156 TYR A C 1
ATOM 1237 O O . TYR A 1 156 ? -7.789 -4.675 13.354 1.00 95.81 156 TYR A O 1
ATOM 1245 N N . GLY A 1 157 ? -8.694 -5.260 11.382 1.00 95.94 157 GLY A N 1
ATOM 1246 C CA . GLY A 1 157 ? -7.741 -4.540 10.547 1.00 95.94 157 GLY A CA 1
ATOM 1247 C C . GLY A 1 157 ? -6.454 -5.323 10.272 1.00 95.94 157 GLY A C 1
ATOM 1248 O O . GLY A 1 157 ? -5.443 -4.698 9.955 1.00 95.94 157 GLY A O 1
ATOM 1249 N N . LYS A 1 158 ? -6.438 -6.648 10.434 1.00 97.88 158 LYS A N 1
ATOM 1250 C CA . LYS A 1 158 ? -5.294 -7.511 10.095 1.00 97.88 158 LYS A CA 1
ATOM 1251 C C . LYS A 1 158 ? -5.405 -8.030 8.670 1.00 97.88 158 LYS A C 1
ATOM 1253 O O . LYS A 1 158 ? -6.501 -8.365 8.233 1.00 97.88 158 LYS A O 1
ATOM 1258 N N . PHE A 1 159 ? -4.278 -8.107 7.966 1.00 97.94 159 PHE A N 1
ATOM 1259 C CA . PHE A 1 159 ? -4.233 -8.694 6.626 1.00 97.94 159 PHE A CA 1
ATOM 1260 C C . PHE A 1 159 ? -4.009 -10.203 6.737 1.00 97.94 159 PHE A C 1
ATOM 1262 O O . PHE A 1 159 ? -3.041 -10.641 7.358 1.00 97.94 159 PHE A O 1
ATOM 1269 N N . ILE A 1 160 ? -4.898 -10.995 6.138 1.00 97.50 160 ILE A N 1
ATOM 1270 C CA . ILE A 1 160 ? -4.849 -12.461 6.152 1.00 97.50 160 ILE A CA 1
ATOM 1271 C C . ILE A 1 160 ? -4.793 -12.966 4.709 1.00 97.50 160 ILE A C 1
ATOM 1273 O O . ILE A 1 160 ? -5.753 -12.775 3.964 1.00 97.50 160 ILE A O 1
ATOM 1277 N N . GLU A 1 161 ? -3.686 -13.600 4.319 1.00 94.06 161 GLU A N 1
ATOM 1278 C CA . GLU A 1 161 ? -3.544 -14.272 3.016 1.00 94.06 161 GLU A CA 1
ATOM 1279 C C . GLU A 1 161 ? -4.233 -15.647 3.028 1.00 94.06 161 GLU A C 1
ATOM 1281 O O . GLU A 1 161 ? -4.267 -16.316 4.068 1.00 94.06 161 GLU A O 1
ATOM 1286 N N . ARG A 1 162 ? -4.805 -16.048 1.887 1.00 87.62 162 ARG A N 1
ATOM 1287 C CA . ARG A 1 162 ? -5.542 -17.305 1.692 1.00 87.62 162 ARG A CA 1
ATOM 1288 C C . ARG A 1 162 ? -4.929 -18.174 0.607 1.00 87.62 162 ARG A C 1
ATOM 1290 O O . ARG A 1 162 ? -4.455 -17.605 -0.398 1.00 87.62 162 ARG A O 1
#

Foldseek 3Di:
DPVVVVVVVVVVVVVPPPPPVQFAWLKWWDWDDD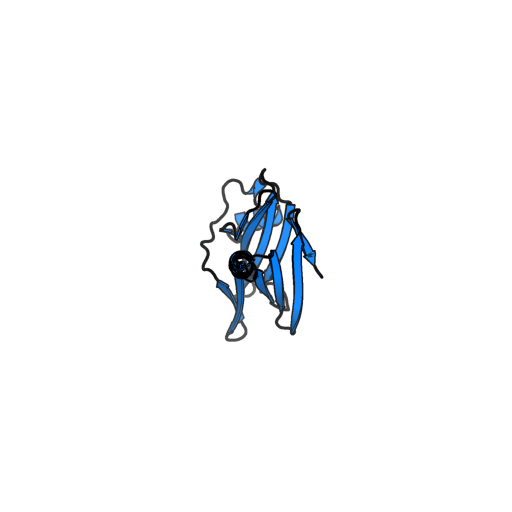PNATDIDMPDDWDWAQCPDPCVLQDDPVLSVQSVVVFKTWTDFSDDDQFKTKTKMWGWDQDPNGIKIWIKIWIAGPVSHTPDMDGQFIPPDPFGWIWIATSQQWIWIATPVRDIWIWGQDPNRDIGTD

Organism: NCBI:txid2496866

Radius of gyration: 20.71 Å; chains: 1; bounding box: 81×34×42 Å

pLDDT: mean 81.72, std 16.78, range [42.06, 97.94]

Sequence (162 aa):
MKQFKTILSIIIAALALTSCDNDRVLFKTNLETNDQKTNITYSPNLNFEFVVDSASVLLDNEDLKNALRGETAKGGTLYKSDRFQVKLFLTTFYYSGVYQYEFKLRTFSKDMKIIDSYTFSQTTRDPACAATLTSDLEITKSCEDGSEIIAQIDDYGKFIER

Secondary structure (DSSP, 8-state):
--SHHHHHHHHHHTSS-----TT-EEEEEEEEEETTEEEEEEES----EE--TTHHHH--HHHHHHHHTT-EEEEEEEEE-SSEEEEEEEEEEEETTEEEEEEEEEEEETT--EEEEEEEEESSSSSPEEEEEETT-EEEEEETTS-EEEEEE-TTS-EEE-